Protein AF-A0A1X0MTJ7-F1 (afdb_monomer_lite)

Foldseek 3Di:
DPPLPDLVVVLVVLVVLLVVCVVVVNADPVRSVLSVCQSPPPWDDVVQQWFKWWKFQVVLVRFTQFPWIWIQGNQQKIWIADDCPVPFQDPHRIDIDRHLLVVQVVLLVLLCGPCSLVRRLVSTDPVRSVSCSVVSVVCNVPVVSDDSSRIDTDTADDGGSSVRSSVRHVD

pLDDT: mean 91.6, std 9.57, range [36.72, 98.12]

Structure (mmCIF, N/CA/C/O backbone):
data_AF-A0A1X0MTJ7-F1
#
_entry.id   AF-A0A1X0MTJ7-F1
#
loop_
_atom_site.group_PDB
_atom_site.id
_atom_site.type_symbol
_atom_site.label_atom_id
_atom_site.label_alt_id
_atom_site.label_comp_id
_atom_site.label_asym_id
_atom_site.label_entity_id
_atom_site.label_seq_id
_atom_site.pdbx_PDB_ins_code
_atom_site.Cartn_x
_atom_site.Cartn_y
_atom_site.Cartn_z
_atom_site.occupancy
_atom_site.B_iso_or_equiv
_atom_site.auth_seq_id
_atom_site.auth_comp_id
_atom_site.auth_asym_id
_atom_site.auth_atom_id
_atom_site.pdbx_PDB_model_num
ATOM 1 N N . MET A 1 1 ? 13.743 14.474 19.965 1.00 36.72 1 MET A N 1
ATOM 2 C CA . MET A 1 1 ? 14.005 13.060 19.637 1.00 36.72 1 MET A CA 1
ATOM 3 C C . MET A 1 1 ? 12.724 12.313 19.928 1.00 36.72 1 MET A C 1
ATOM 5 O O . MET A 1 1 ? 12.441 12.072 21.091 1.00 36.72 1 MET A O 1
ATOM 9 N N . THR A 1 2 ? 11.902 12.089 18.909 1.00 41.59 2 THR A N 1
ATOM 10 C CA . THR A 1 2 ? 10.733 11.208 18.994 1.00 41.59 2 THR A CA 1
ATOM 11 C C . THR A 1 2 ? 11.263 9.797 19.207 1.00 41.59 2 THR A C 1
ATOM 13 O O . THR A 1 2 ? 12.131 9.359 18.447 1.00 41.59 2 THR A O 1
ATOM 16 N N . ASP A 1 3 ? 10.840 9.143 20.283 1.00 44.88 3 ASP A N 1
ATOM 17 C CA . ASP A 1 3 ? 11.335 7.816 20.621 1.00 44.88 3 ASP A CA 1
ATOM 18 C C . ASP A 1 3 ? 10.943 6.838 19.509 1.00 44.88 3 ASP A C 1
ATOM 20 O O . ASP A 1 3 ? 9.827 6.871 18.986 1.00 44.88 3 ASP A O 1
ATOM 24 N N . SER A 1 4 ? 11.876 5.991 19.078 1.00 48.19 4 SER A N 1
ATOM 25 C CA . SER A 1 4 ? 11.626 5.097 17.940 1.00 48.19 4 SER A CA 1
ATOM 26 C C . SER A 1 4 ? 10.603 3.993 18.257 1.00 48.19 4 SER A C 1
ATOM 28 O O . SER A 1 4 ? 10.150 3.307 17.345 1.00 48.19 4 SER A O 1
ATOM 30 N N . THR A 1 5 ? 10.216 3.884 19.523 1.00 54.47 5 THR A N 1
ATOM 31 C CA . THR A 1 5 ? 9.198 3.008 20.110 1.00 54.47 5 THR A CA 1
ATOM 32 C C . THR A 1 5 ? 7.814 3.645 20.209 1.00 54.47 5 THR A C 1
ATOM 34 O O . THR A 1 5 ? 6.847 2.935 20.454 1.00 54.47 5 THR A O 1
ATOM 37 N N . ASP A 1 6 ? 7.682 4.957 20.004 1.00 70.69 6 ASP A N 1
ATOM 38 C CA . ASP A 1 6 ? 6.385 5.618 20.096 1.00 70.69 6 ASP A CA 1
ATOM 39 C C . ASP A 1 6 ? 5.611 5.445 18.777 1.00 70.69 6 ASP A C 1
ATOM 41 O O . ASP A 1 6 ? 6.020 5.946 17.724 1.00 70.69 6 ASP A O 1
ATOM 45 N N . VAL A 1 7 ? 4.527 4.665 18.804 1.00 84.50 7 VAL A N 1
ATOM 46 C CA . VAL A 1 7 ? 3.609 4.477 17.665 1.00 84.50 7 VAL A CA 1
ATOM 47 C C . VAL A 1 7 ? 2.493 5.522 17.635 1.00 84.50 7 VAL A C 1
ATOM 49 O O . VAL A 1 7 ? 1.701 5.527 16.690 1.00 84.50 7 VAL A O 1
ATOM 52 N N . ASP A 1 8 ? 2.430 6.425 18.618 1.00 87.00 8 ASP A N 1
ATOM 53 C CA . ASP A 1 8 ? 1.361 7.417 18.728 1.00 87.00 8 ASP A CA 1
ATOM 54 C C . ASP A 1 8 ? 1.362 8.374 17.533 1.00 87.00 8 ASP A C 1
ATOM 56 O O . ASP A 1 8 ? 0.299 8.730 17.033 1.00 87.00 8 ASP A O 1
ATOM 60 N N . TYR A 1 9 ? 2.531 8.696 16.970 1.00 87.06 9 TYR A N 1
ATOM 61 C CA . TYR A 1 9 ? 2.584 9.510 15.752 1.00 87.06 9 TYR A CA 1
ATOM 62 C C . TYR A 1 9 ? 1.972 8.789 14.536 1.00 87.06 9 TYR A C 1
ATOM 64 O O . TYR A 1 9 ? 1.271 9.423 13.753 1.00 87.06 9 TYR A O 1
ATOM 72 N N . ILE A 1 10 ? 2.181 7.468 14.385 1.00 91.31 10 ILE A N 1
ATOM 73 C CA . ILE A 1 10 ? 1.545 6.679 13.310 1.00 91.31 10 ILE A CA 1
ATOM 74 C C . ILE A 1 10 ? 0.036 6.667 13.528 1.00 91.31 10 ILE A C 1
ATOM 76 O O . ILE A 1 10 ? -0.725 6.839 12.579 1.00 91.31 10 ILE A O 1
ATOM 80 N N . ARG A 1 11 ? -0.400 6.489 14.780 1.00 94.25 11 ARG A N 1
ATOM 81 C CA . ARG A 1 11 ? -1.816 6.534 15.144 1.00 94.25 11 ARG A CA 1
ATOM 82 C C . ARG A 1 11 ? -2.449 7.867 14.749 1.00 94.25 11 ARG A C 1
ATOM 84 O O . ARG A 1 11 ? -3.477 7.881 14.074 1.00 94.25 11 ARG A O 1
ATOM 91 N N . ASP A 1 12 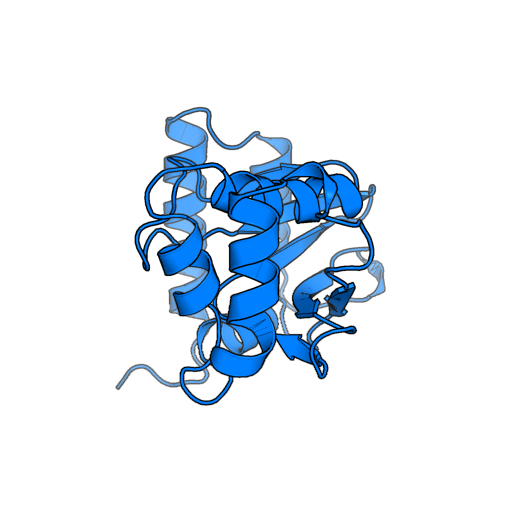? -1.845 8.972 15.166 1.00 93.94 12 ASP A N 1
ATOM 92 C CA . ASP A 1 12 ? -2.356 10.318 14.924 1.00 93.94 12 ASP A CA 1
ATOM 93 C C . ASP A 1 12 ? -2.369 10.668 13.436 1.00 93.94 12 ASP A C 1
ATOM 95 O O . ASP A 1 12 ? -3.346 11.243 12.947 1.00 93.94 12 ASP A O 1
ATOM 99 N N . ASP A 1 13 ? -1.320 10.302 12.701 1.00 92.94 13 ASP A N 1
ATOM 100 C CA . ASP A 1 13 ? -1.239 10.549 11.264 1.00 92.94 13 ASP A CA 1
ATOM 101 C C . ASP A 1 13 ? -2.264 9.716 10.495 1.00 92.94 13 ASP A C 1
ATOM 103 O O . ASP A 1 13 ? -2.993 10.272 9.674 1.00 92.94 13 ASP A O 1
ATOM 107 N N . LEU A 1 14 ? -2.415 8.423 10.808 1.00 95.25 14 LEU A N 1
ATOM 108 C CA . LEU A 1 14 ? -3.448 7.594 10.183 1.00 95.25 14 LEU A CA 1
ATOM 109 C C . LEU A 1 14 ? -4.854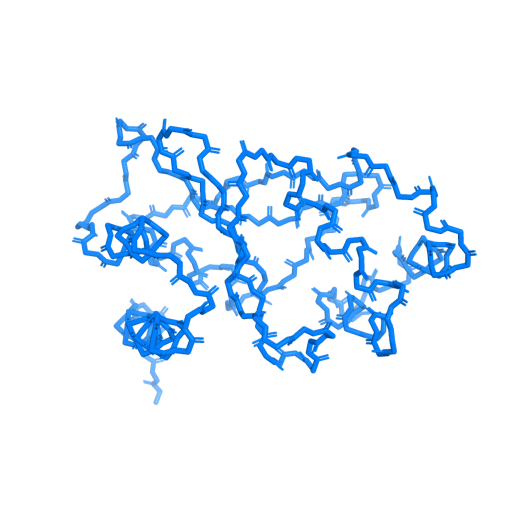 8.115 10.491 1.00 95.25 14 LEU A C 1
ATOM 111 O O . LEU A 1 14 ? -5.684 8.172 9.588 1.00 95.25 14 LEU A O 1
ATOM 115 N N . ASN A 1 15 ? -5.126 8.558 11.722 1.00 97.00 15 ASN A N 1
ATOM 116 C CA . ASN A 1 15 ? -6.412 9.166 12.069 1.00 97.00 15 ASN A CA 1
ATOM 117 C C . ASN A 1 15 ? -6.707 10.418 11.229 1.00 97.00 15 ASN A C 1
ATOM 119 O O . ASN A 1 15 ? -7.815 10.558 10.704 1.00 97.00 15 ASN A O 1
ATOM 123 N N . LYS A 1 16 ? -5.722 11.308 11.056 1.00 96.38 16 LYS A N 1
ATOM 124 C CA . LYS A 1 16 ? -5.863 12.507 10.211 1.00 96.38 16 LYS A CA 1
ATOM 125 C C . LYS A 1 16 ? -6.075 12.141 8.743 1.00 96.38 16 LYS A C 1
ATOM 127 O O . LYS A 1 16 ? -6.974 12.686 8.110 1.00 96.38 16 LYS A O 1
ATOM 132 N N . MET A 1 17 ? -5.280 11.208 8.220 1.00 95.69 17 MET A N 1
ATOM 133 C CA . MET A 1 17 ? -5.364 10.733 6.836 1.00 95.69 17 MET A CA 1
ATOM 134 C C . MET A 1 17 ? -6.721 10.088 6.538 1.00 95.69 17 MET A C 1
ATOM 136 O O . MET A 1 17 ? -7.332 10.382 5.515 1.00 95.69 17 MET A O 1
ATOM 140 N N . VAL A 1 18 ? -7.225 9.242 7.441 1.00 97.00 18 VAL A N 1
ATOM 141 C CA . VAL A 1 18 ? -8.555 8.629 7.316 1.00 97.00 18 VAL A CA 1
ATOM 142 C C . VAL A 1 18 ? -9.639 9.702 7.302 1.00 97.00 18 VAL A C 1
ATOM 144 O O . VAL A 1 18 ? -10.490 9.687 6.415 1.00 97.00 18 VAL A O 1
ATOM 147 N N . ALA A 1 19 ? -9.594 10.658 8.234 1.00 97.06 19 ALA A N 1
ATOM 148 C CA . ALA A 1 19 ? -10.571 11.741 8.290 1.00 97.06 19 ALA A CA 1
ATOM 149 C C . ALA A 1 19 ? -10.569 12.596 7.008 1.00 97.06 19 ALA A C 1
ATOM 151 O O . ALA A 1 19 ? -11.640 12.874 6.464 1.00 97.06 19 ALA A O 1
ATOM 152 N N . ASP A 1 20 ? -9.387 12.956 6.488 1.00 96.25 20 ASP A N 1
ATOM 153 C CA . ASP A 1 20 ? -9.248 13.673 5.212 1.00 96.25 20 ASP A CA 1
ATOM 154 C C . ASP A 1 20 ? -9.875 12.884 4.054 1.00 96.25 20 ASP A C 1
ATOM 156 O O . ASP A 1 20 ? -10.764 13.390 3.364 1.00 96.25 20 ASP A O 1
ATOM 160 N N . GLN A 1 21 ? -9.477 11.622 3.870 1.00 96.12 21 GLN A N 1
ATOM 161 C CA . GLN A 1 21 ? -9.926 10.813 2.735 1.00 96.12 21 GLN A CA 1
ATOM 162 C C . GLN A 1 21 ? -11.426 10.504 2.782 1.00 96.12 21 GLN A C 1
ATOM 164 O O . GLN A 1 21 ? -12.072 10.514 1.733 1.00 96.12 21 GLN A O 1
ATOM 169 N N . VAL A 1 22 ? -12.003 10.298 3.972 1.00 97.06 22 VAL A N 1
ATOM 170 C CA . VAL A 1 22 ? -13.460 10.163 4.141 1.00 97.06 22 VAL A CA 1
ATOM 171 C C . VAL A 1 22 ? -14.161 11.474 3.787 1.00 97.06 22 VAL A C 1
ATOM 173 O O . VAL A 1 22 ? -15.109 11.466 3.004 1.00 97.06 22 VAL A O 1
ATOM 176 N N . SER A 1 23 ? -13.674 12.617 4.287 1.00 96.81 23 SER A N 1
ATOM 177 C CA . SER A 1 23 ? -14.287 13.928 4.013 1.00 96.81 23 SER A CA 1
ATOM 178 C C . SER A 1 23 ? -14.299 14.292 2.521 1.00 96.81 23 SER A C 1
ATOM 180 O O . SER A 1 23 ? -15.205 14.980 2.051 1.00 96.81 23 SER A O 1
ATOM 182 N N . ARG A 1 24 ? -13.320 13.785 1.763 1.00 95.56 24 ARG A N 1
ATOM 183 C CA . ARG A 1 24 ? -13.180 13.967 0.311 1.00 95.56 24 ARG A CA 1
ATOM 184 C C . ARG A 1 24 ? -13.902 12.894 -0.513 1.00 95.56 24 ARG A C 1
ATOM 186 O O . ARG A 1 24 ? -13.891 12.977 -1.740 1.00 95.56 24 ARG A O 1
ATOM 193 N N . GLY A 1 25 ? -14.500 11.885 0.125 1.00 95.75 25 GLY A N 1
ATOM 194 C CA . GLY A 1 25 ? -15.153 10.756 -0.550 1.00 95.75 25 GLY A CA 1
ATOM 195 C C . GLY A 1 25 ? -14.186 9.825 -1.295 1.00 95.75 25 GLY A C 1
ATOM 196 O O . GLY A 1 25 ? -14.571 9.191 -2.277 1.00 95.75 25 GLY A O 1
ATOM 197 N N . LEU A 1 26 ? -12.919 9.773 -0.872 1.00 95.75 26 LEU A N 1
ATOM 198 C CA . LEU A 1 26 ? -11.862 8.950 -1.474 1.00 95.75 26 LEU A CA 1
ATOM 199 C C . LEU A 1 26 ? -11.637 7.617 -0.747 1.00 95.75 26 LEU A C 1
ATOM 201 O O . LEU A 1 26 ? -11.001 6.732 -1.320 1.00 95.75 26 LEU A O 1
ATOM 205 N N . LEU A 1 27 ? -12.184 7.482 0.463 1.00 96.88 27 LEU A N 1
ATOM 206 C CA . LEU A 1 27 ? -12.170 6.283 1.298 1.00 96.88 27 LEU A CA 1
ATOM 207 C C . LEU A 1 27 ? -13.603 5.952 1.731 1.00 96.88 27 LEU A C 1
ATOM 209 O O . LEU A 1 27 ? -14.326 6.835 2.197 1.00 96.88 27 LEU A O 1
ATOM 213 N N . SER A 1 28 ? -14.011 4.695 1.568 1.00 97.06 28 SER A N 1
ATOM 214 C CA . SER A 1 28 ? -15.326 4.215 1.994 1.00 97.06 28 SER A CA 1
ATOM 215 C C . SER A 1 28 ? -15.444 4.110 3.521 1.00 97.06 28 SER A C 1
ATOM 217 O O . SER A 1 28 ? -14.441 4.044 4.235 1.00 97.06 28 SER A O 1
ATOM 219 N N . GLU A 1 29 ? -16.676 4.049 4.037 1.00 96.62 29 GLU A N 1
ATOM 220 C CA . GLU A 1 29 ? -16.916 3.801 5.467 1.00 96.62 29 GLU A CA 1
ATOM 221 C C . GLU A 1 29 ? -16.345 2.447 5.913 1.00 96.62 29 GLU A C 1
ATOM 223 O O . GLU A 1 29 ? -15.725 2.361 6.971 1.00 96.62 29 GLU A O 1
ATOM 228 N N . ASP A 1 30 ? -16.483 1.400 5.094 1.00 96.06 30 ASP A N 1
ATOM 229 C CA . ASP A 1 30 ? -15.935 0.070 5.385 1.00 96.06 30 ASP A CA 1
ATOM 230 C C . ASP A 1 30 ? -14.403 0.090 5.445 1.00 96.06 30 ASP A C 1
ATOM 232 O O . ASP A 1 30 ? -13.801 -0.499 6.350 1.00 96.06 30 ASP A O 1
ATOM 236 N N . GLY A 1 31 ? -13.767 0.810 4.519 1.00 97.00 31 GLY A N 1
ATOM 237 C CA . GLY A 1 31 ? -12.323 1.009 4.510 1.00 97.00 31 GLY A CA 1
ATOM 238 C C . GLY A 1 31 ? -11.841 1.778 5.735 1.00 97.00 31 GLY A C 1
ATOM 239 O O . GLY A 1 31 ? -10.904 1.351 6.412 1.00 97.00 31 GLY A O 1
AT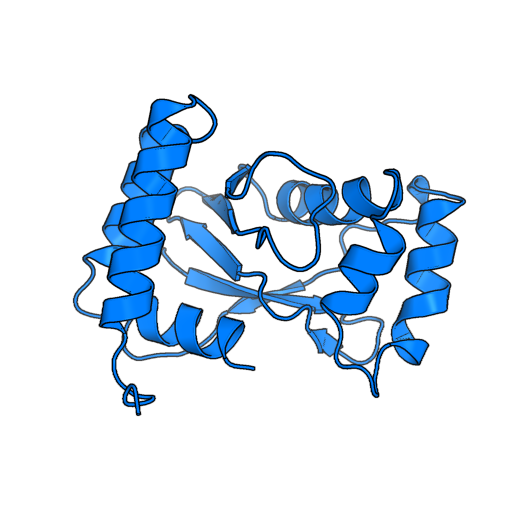OM 240 N N . ALA A 1 32 ? -12.524 2.873 6.075 1.00 97.69 32 ALA A N 1
ATOM 241 C CA . ALA A 1 32 ? -12.243 3.652 7.275 1.00 97.69 32 ALA A CA 1
ATOM 242 C C . ALA A 1 32 ? -12.397 2.805 8.546 1.00 97.69 32 ALA A C 1
ATOM 244 O O . ALA A 1 32 ? -11.518 2.831 9.405 1.00 97.69 32 ALA A O 1
ATOM 245 N N . ASN A 1 33 ? -13.454 1.996 8.641 1.00 97.25 33 ASN A N 1
ATOM 246 C CA . ASN A 1 33 ? -13.684 1.092 9.766 1.00 97.25 33 ASN A CA 1
ATOM 247 C C . ASN A 1 33 ? -12.570 0.045 9.901 1.00 97.25 33 ASN A C 1
ATOM 249 O O . ASN A 1 33 ? -12.126 -0.234 11.016 1.00 97.25 33 ASN A O 1
ATOM 253 N N . LEU A 1 34 ? -12.079 -0.517 8.791 1.00 97.69 34 LEU A N 1
ATOM 254 C CA . LEU A 1 34 ? -10.953 -1.453 8.824 1.00 97.69 34 LEU A CA 1
ATOM 255 C C . LEU A 1 34 ? -9.668 -0.777 9.325 1.00 97.69 34 LEU A C 1
ATOM 257 O O . LEU A 1 34 ? -8.985 -1.333 10.186 1.00 97.69 34 LEU A O 1
ATOM 261 N N . ILE A 1 35 ? -9.362 0.435 8.853 1.00 97.81 35 ILE A N 1
ATOM 262 C CA . ILE A 1 35 ? -8.196 1.192 9.334 1.00 97.81 35 ILE A CA 1
ATOM 263 C C . ILE A 1 35 ? -8.362 1.555 10.819 1.00 97.81 35 ILE A C 1
ATOM 265 O O . ILE A 1 35 ? -7.416 1.441 11.594 1.00 97.81 35 ILE A O 1
ATOM 269 N N . GLN A 1 36 ? -9.567 1.919 11.261 1.00 97.75 36 GLN A N 1
ATOM 270 C CA . GLN A 1 36 ? -9.843 2.201 12.671 1.00 97.75 36 GLN A CA 1
ATOM 271 C C . GLN A 1 36 ? -9.686 0.965 13.562 1.00 97.75 36 GLN A C 1
ATOM 273 O O . GLN A 1 36 ? -9.198 1.081 14.686 1.00 97.75 36 GLN A O 1
ATOM 278 N N . ARG A 1 37 ? -10.028 -0.234 13.077 1.00 96.56 37 ARG A N 1
ATOM 279 C CA . ARG A 1 37 ? -9.720 -1.484 13.791 1.00 96.56 37 ARG A CA 1
ATOM 280 C C . ARG A 1 37 ? -8.214 -1.677 13.956 1.00 96.56 37 ARG A C 1
ATOM 282 O O . ARG A 1 37 ? -7.775 -1.972 15.059 1.00 96.56 37 ARG A O 1
ATOM 289 N N . VAL A 1 38 ? -7.439 -1.446 12.895 1.00 96.75 38 VAL A N 1
ATOM 290 C CA . VAL A 1 38 ? -5.965 -1.495 12.927 1.00 96.75 38 VAL A CA 1
ATOM 291 C C . VAL A 1 38 ? -5.386 -0.505 13.943 1.00 96.75 38 VAL A C 1
ATOM 293 O O . VAL A 1 38 ? -4.493 -0.858 14.707 1.00 96.75 38 VAL A O 1
ATOM 296 N N . ILE A 1 39 ? -5.912 0.722 13.975 1.00 96.06 39 ILE A N 1
ATOM 297 C CA . ILE A 1 39 ? -5.464 1.801 14.866 1.00 96.06 39 ILE A CA 1
ATOM 298 C C . ILE A 1 39 ? -5.734 1.494 16.346 1.00 96.06 39 ILE A C 1
ATOM 300 O O . ILE A 1 39 ? -4.892 1.784 17.202 1.00 96.06 39 ILE A O 1
ATOM 304 N N . ASN A 1 40 ? -6.916 0.953 16.643 1.00 94.62 40 ASN A N 1
ATOM 305 C CA . ASN A 1 40 ? -7.412 0.785 18.009 1.00 94.62 40 ASN A CA 1
ATOM 306 C C . ASN A 1 40 ? -7.148 -0.614 18.589 1.00 94.62 40 ASN A C 1
ATOM 308 O O . ASN A 1 40 ? -7.460 -0.852 19.756 1.00 94.62 40 ASN A O 1
ATOM 312 N N . ALA A 1 41 ? -6.599 -1.541 17.798 1.00 93.19 41 ALA A N 1
ATOM 313 C CA . ALA A 1 41 ? -6.248 -2.873 18.271 1.00 93.19 41 ALA A CA 1
ATOM 314 C C . ALA A 1 41 ? -5.131 -2.793 19.332 1.00 93.19 41 ALA A C 1
ATOM 316 O O . ALA A 1 41 ? -4.079 -2.203 19.063 1.00 93.19 41 ALA A O 1
ATOM 317 N N . PRO A 1 42 ? -5.328 -3.384 20.526 1.00 88.06 42 PRO A N 1
ATOM 318 C CA . PRO A 1 42 ? -4.314 -3.372 21.578 1.00 88.06 42 PRO A CA 1
ATOM 319 C C . PRO A 1 42 ? -3.102 -4.245 21.230 1.00 88.06 42 PRO A C 1
ATOM 321 O O . PRO A 1 42 ? -1.991 -3.929 21.641 1.00 88.06 42 PRO A O 1
ATOM 324 N N . GLU A 1 43 ? -3.315 -5.309 20.454 1.00 92.31 43 GLU A N 1
ATOM 325 C CA . GLU A 1 43 ? -2.300 -6.244 19.974 1.00 92.31 43 GLU A CA 1
ATOM 326 C C . GLU A 1 43 ? -2.659 -6.728 18.563 1.00 92.31 43 GLU A C 1
ATOM 328 O O . GLU A 1 43 ? -3.829 -6.705 18.172 1.00 92.31 43 GLU A O 1
ATOM 333 N N . ALA A 1 44 ? -1.654 -7.132 17.788 1.00 91.81 44 ALA A N 1
ATOM 334 C CA . ALA A 1 44 ? -1.878 -7.832 16.531 1.00 91.81 44 ALA A CA 1
ATOM 335 C C . ALA A 1 44 ? -2.205 -9.301 16.818 1.00 91.81 44 ALA A C 1
ATOM 337 O O . ALA A 1 44 ? -1.504 -9.951 17.592 1.00 91.81 44 ALA A O 1
ATOM 338 N N . SER A 1 45 ? -3.245 -9.825 16.176 1.00 90.50 45 SER A N 1
ATOM 339 C CA . SER A 1 45 ? -3.689 -11.206 16.350 1.00 90.50 45 SER A CA 1
ATOM 340 C C . SER A 1 45 ? -3.902 -11.880 15.001 1.00 90.50 45 SER A C 1
ATOM 342 O O . SER A 1 45 ? -4.428 -11.271 14.074 1.00 90.50 45 SER A O 1
ATOM 344 N N . ASP A 1 46 ? -3.532 -13.155 14.902 1.00 85.19 46 ASP A N 1
ATOM 345 C CA . ASP A 1 46 ? -3.824 -13.970 13.720 1.00 85.19 46 ASP A CA 1
ATOM 346 C C . ASP A 1 46 ? -5.322 -14.344 13.639 1.00 85.19 46 ASP A C 1
ATOM 348 O O . ASP A 1 46 ? -5.829 -14.667 12.561 1.00 85.19 46 ASP A O 1
ATOM 352 N N . ASP A 1 47 ? -6.051 -14.271 14.760 1.00 89.75 47 ASP A N 1
ATOM 353 C CA . ASP A 1 47 ? -7.449 -14.713 14.863 1.00 89.75 47 ASP A CA 1
ATOM 354 C C . ASP A 1 47 ? -8.453 -13.700 14.293 1.00 89.75 47 ASP A C 1
ATOM 356 O O . ASP A 1 47 ? -9.583 -14.059 13.952 1.00 89.75 47 ASP A O 1
ATOM 360 N N . ASP A 1 48 ? -8.078 -12.424 14.187 1.00 91.94 48 ASP A N 1
ATOM 361 C CA . ASP A 1 48 ? -8.989 -11.364 13.741 1.00 91.94 48 ASP A CA 1
ATOM 362 C C . ASP A 1 48 ? -9.039 -11.194 12.209 1.00 91.94 48 ASP A C 1
ATOM 364 O O . ASP A 1 48 ? -9.832 -10.390 11.693 1.00 91.94 48 ASP A O 1
ATOM 368 N N . GLY A 1 49 ? -8.207 -11.971 11.502 1.00 92.81 49 GLY A N 1
ATOM 369 C CA . GLY A 1 49 ? -8.057 -12.005 10.051 1.00 92.81 49 GLY A CA 1
ATOM 370 C C . GLY A 1 49 ? -7.406 -10.759 9.445 1.00 92.81 49 GLY A C 1
ATOM 371 O O . GLY A 1 49 ? -7.496 -10.575 8.228 1.00 92.81 49 GLY A O 1
ATOM 372 N N . ILE A 1 50 ? -6.780 -9.899 10.253 1.00 96.75 50 ILE A N 1
ATOM 373 C CA . ILE A 1 50 ? -6.058 -8.710 9.801 1.00 96.75 50 ILE A CA 1
ATOM 374 C C . ILE A 1 50 ? -4.567 -9.019 9.675 1.00 96.75 50 ILE A C 1
ATOM 376 O O . ILE A 1 50 ? -3.942 -9.578 10.569 1.00 96.75 50 ILE A O 1
ATOM 380 N N . SER A 1 51 ? -3.960 -8.597 8.566 1.00 96.62 51 SER A N 1
ATOM 381 C CA . SER A 1 51 ? -2.498 -8.604 8.428 1.00 96.62 51 SER A CA 1
ATOM 382 C C . SER A 1 51 ? -1.996 -7.321 7.784 1.00 96.62 51 SER A C 1
ATOM 384 O O . SER A 1 51 ? -2.604 -6.808 6.841 1.00 96.62 51 SER A O 1
ATOM 386 N N . ILE A 1 52 ? -0.867 -6.816 8.284 1.00 97.62 52 ILE A N 1
ATOM 387 C CA . ILE A 1 52 ? -0.119 -5.727 7.660 1.00 97.62 52 ILE A CA 1
ATOM 388 C C . ILE A 1 52 ? 1.044 -6.336 6.894 1.00 97.62 52 ILE A C 1
ATOM 390 O O . ILE A 1 52 ? 1.775 -7.179 7.417 1.00 97.62 52 ILE A O 1
ATOM 394 N N . GLY A 1 53 ? 1.233 -5.905 5.655 1.00 96.44 53 GLY A N 1
ATOM 395 C CA . GLY A 1 53 ? 2.359 -6.366 4.862 1.00 96.44 53 GLY A CA 1
ATOM 396 C C . GLY A 1 53 ? 2.905 -5.322 3.913 1.00 96.44 53 GLY A C 1
ATOM 397 O O . GLY A 1 53 ? 2.305 -4.275 3.672 1.00 96.44 53 GLY A O 1
ATOM 398 N N . GLN A 1 54 ? 4.072 -5.653 3.385 1.00 95.62 54 GLN A N 1
ATOM 399 C CA . GLN A 1 54 ? 4.823 -4.867 2.419 1.00 95.62 54 GLN A CA 1
ATOM 400 C C . GLN A 1 54 ? 4.835 -5.559 1.054 1.00 95.62 54 GLN A C 1
ATOM 402 O O . GLN A 1 54 ? 4.534 -6.753 0.936 1.00 95.62 54 GLN A O 1
ATOM 407 N N . PHE A 1 55 ? 5.210 -4.805 0.023 1.00 95.19 55 PHE A N 1
ATOM 408 C CA . PHE A 1 55 ? 5.424 -5.347 -1.314 1.00 95.19 55 PHE A CA 1
ATOM 409 C C . PHE A 1 55 ? 6.853 -5.828 -1.477 1.00 95.19 55 PHE A C 1
ATOM 411 O O . PHE A 1 55 ? 7.793 -5.071 -1.244 1.00 95.19 55 PHE A O 1
ATOM 418 N N . VAL A 1 56 ? 7.000 -7.057 -1.957 1.00 95.56 56 VAL A N 1
ATOM 419 C CA . VAL A 1 56 ? 8.291 -7.642 -2.319 1.00 95.56 56 VAL A CA 1
ATOM 420 C C . VAL A 1 56 ? 8.277 -8.028 -3.788 1.00 95.56 56 VAL A C 1
ATOM 422 O O . VAL A 1 56 ? 7.287 -8.567 -4.266 1.00 95.56 56 VAL A O 1
ATOM 425 N N . MET A 1 57 ? 9.381 -7.801 -4.492 1.00 95.38 57 MET A N 1
ATOM 426 C CA . MET A 1 57 ? 9.598 -8.189 -5.881 1.00 95.38 57 MET A CA 1
ATOM 427 C C . MET A 1 57 ? 10.406 -9.497 -5.934 1.00 95.38 57 MET A C 1
ATOM 429 O O . MET A 1 57 ? 11.643 -9.459 -5.968 1.00 95.38 57 MET A O 1
ATOM 433 N N . PRO A 1 58 ? 9.760 -10.683 -5.919 1.00 94.25 58 PRO A N 1
ATOM 434 C CA . PRO A 1 58 ? 10.458 -11.966 -5.784 1.00 94.25 58 PRO A CA 1
ATOM 435 C C . PRO A 1 58 ? 11.409 -12.251 -6.953 1.00 94.25 58 PRO A C 1
ATOM 437 O O . PRO A 1 58 ? 12.484 -12.816 -6.755 1.00 94.25 58 PRO A O 1
ATOM 440 N N . HIS A 1 59 ? 11.059 -11.802 -8.159 1.00 91.94 59 HIS A N 1
ATOM 441 C CA . HIS A 1 59 ? 11.878 -11.971 -9.361 1.00 91.94 59 HIS A CA 1
ATOM 442 C C . HIS A 1 59 ? 13.021 -10.950 -9.481 1.00 91.94 59 HIS A C 1
ATOM 444 O O . HIS A 1 59 ? 13.879 -11.091 -10.347 1.00 91.94 59 HIS A O 1
ATOM 450 N N . HIS A 1 60 ? 13.087 -9.977 -8.567 1.00 93.06 60 HIS A N 1
ATOM 451 C CA . HIS A 1 60 ? 14.104 -8.925 -8.529 1.00 93.06 60 HIS A CA 1
ATOM 452 C C . HIS A 1 60 ? 14.850 -8.966 -7.195 1.00 93.06 60 HIS A C 1
ATOM 454 O O . HIS A 1 60 ? 14.867 -8.009 -6.430 1.00 93.06 60 HIS A O 1
ATOM 460 N N . LYS A 1 61 ? 15.435 -10.132 -6.885 1.00 92.06 61 LYS A N 1
ATOM 461 C CA . LYS A 1 61 ? 16.228 -10.391 -5.666 1.00 92.06 61 LYS A CA 1
ATOM 462 C C . LYS A 1 61 ? 15.483 -10.143 -4.341 1.00 92.06 61 LYS A C 1
ATOM 464 O O . LYS A 1 61 ? 16.125 -9.961 -3.312 1.00 92.06 61 LYS A O 1
ATOM 469 N N . GLY A 1 62 ? 14.148 -10.162 -4.349 1.00 93.81 62 GLY A N 1
ATOM 470 C CA . GLY A 1 62 ? 13.347 -9.913 -3.150 1.00 93.81 62 GLY A CA 1
ATOM 471 C C . GLY A 1 62 ? 13.374 -8.454 -2.690 1.00 93.81 62 GLY A C 1
ATOM 472 O O . GLY A 1 62 ? 13.228 -8.193 -1.497 1.00 93.81 62 GLY A O 1
ATOM 473 N N . ILE A 1 63 ? 13.576 -7.507 -3.612 1.00 94.94 63 ILE A N 1
ATOM 474 C CA . ILE A 1 63 ? 13.536 -6.072 -3.307 1.00 94.94 63 ILE A CA 1
ATOM 475 C C . ILE A 1 63 ? 12.182 -5.699 -2.722 1.00 94.94 63 ILE A C 1
ATOM 477 O O . ILE A 1 63 ? 11.143 -6.138 -3.204 1.00 94.94 63 ILE A O 1
ATOM 481 N N . THR A 1 64 ? 12.200 -4.890 -1.671 1.00 94.44 64 THR A N 1
ATOM 482 C CA . THR A 1 64 ? 10.988 -4.386 -1.026 1.00 94.44 64 THR A CA 1
ATOM 483 C C . THR A 1 64 ? 10.700 -2.975 -1.523 1.00 94.44 64 THR A C 1
ATOM 485 O O . THR A 1 64 ? 11.623 -2.172 -1.636 1.00 94.44 64 THR A O 1
ATOM 488 N N . LEU A 1 65 ? 9.432 -2.663 -1.791 1.00 93.94 65 LEU A N 1
ATOM 489 C CA . LEU A 1 65 ? 9.009 -1.281 -2.017 1.00 93.94 65 LEU A CA 1
ATOM 490 C C . LEU A 1 65 ? 8.737 -0.639 -0.653 1.00 93.94 65 LEU A C 1
ATOM 492 O O . LEU A 1 65 ? 7.775 -1.000 0.027 1.00 93.94 65 LEU A O 1
ATOM 496 N N . SER A 1 66 ? 9.620 0.263 -0.234 1.00 91.81 66 SER A N 1
ATOM 497 C CA . SER A 1 66 ? 9.545 0.954 1.057 1.00 91.81 66 SER A CA 1
ATOM 498 C C . SER A 1 66 ? 8.356 1.916 1.114 1.00 91.81 66 SER A C 1
ATOM 500 O O . SER A 1 66 ? 7.798 2.300 0.085 1.00 91.81 66 SER A O 1
ATOM 502 N N . ARG A 1 67 ? 7.952 2.309 2.332 1.00 90.44 67 ARG A N 1
ATOM 503 C CA . ARG A 1 67 ? 6.890 3.303 2.620 1.00 90.44 67 ARG A CA 1
ATOM 504 C C . ARG A 1 67 ? 5.470 2.955 2.151 1.00 90.44 67 ARG A C 1
ATOM 506 O O . ARG A 1 67 ? 4.526 3.621 2.571 1.00 90.44 67 ARG A O 1
ATOM 513 N N . LEU A 1 68 ? 5.300 1.917 1.339 1.00 94.31 68 LEU A N 1
ATOM 514 C CA . LEU A 1 68 ? 4.015 1.317 0.999 1.00 94.31 68 LEU A CA 1
ATOM 515 C C . LEU A 1 68 ? 3.671 0.232 2.011 1.00 94.31 68 LEU A C 1
ATOM 517 O O . LEU A 1 68 ? 4.471 -0.671 2.246 1.00 94.31 68 LEU A O 1
ATOM 521 N N . PHE A 1 69 ? 2.451 0.251 2.534 1.00 96.75 69 PHE A N 1
ATOM 522 C CA . PHE A 1 69 ? 1.925 -0.875 3.298 1.00 96.75 69 PHE A CA 1
ATOM 523 C C . PHE A 1 69 ? 0.539 -1.262 2.801 1.00 96.75 69 PHE A C 1
ATOM 525 O O . PHE A 1 69 ? -0.190 -0.462 2.213 1.00 96.75 69 PHE A O 1
ATOM 532 N N . VAL A 1 70 ? 0.175 -2.512 3.053 1.00 97.75 70 VAL A N 1
ATOM 533 C CA . VAL A 1 70 ? -1.141 -3.054 2.743 1.00 97.75 70 VAL A CA 1
ATOM 534 C C . VAL A 1 70 ? -1.762 -3.596 4.014 1.00 97.75 70 VAL A C 1
ATOM 536 O O . VAL A 1 70 ? -1.148 -4.400 4.712 1.00 97.75 70 VAL A O 1
ATOM 539 N N . ILE A 1 71 ? -2.993 -3.174 4.284 1.00 98.06 71 ILE A N 1
ATOM 540 C CA . ILE A 1 71 ? -3.866 -3.783 5.283 1.00 98.06 71 ILE A CA 1
ATOM 541 C C . ILE A 1 71 ? -4.716 -4.817 4.557 1.00 98.06 71 ILE A C 1
ATOM 543 O O . ILE A 1 71 ? -5.543 -4.463 3.715 1.00 98.06 71 ILE A O 1
ATOM 547 N N . ARG A 1 72 ? -4.540 -6.093 4.885 1.00 97.31 72 ARG A N 1
ATOM 548 C CA . ARG A 1 72 ? -5.462 -7.151 4.478 1.00 97.31 72 ARG A CA 1
ATOM 549 C C . ARG A 1 72 ? -6.484 -7.358 5.588 1.00 97.31 72 ARG A C 1
ATOM 551 O O . ARG A 1 72 ? -6.097 -7.565 6.731 1.00 97.31 72 ARG A O 1
ATOM 558 N N . GLY A 1 73 ? -7.764 -7.296 5.243 1.00 96.25 73 GLY A N 1
ATOM 559 C CA . GLY A 1 73 ? -8.881 -7.506 6.157 1.00 96.25 73 GLY A CA 1
ATOM 560 C C . GLY A 1 73 ? -9.422 -8.944 6.153 1.00 96.25 73 GLY A C 1
ATOM 561 O O . GLY A 1 73 ? -9.156 -9.716 5.224 1.00 96.25 73 GLY A O 1
ATOM 562 N N . PRO A 1 74 ? -10.258 -9.287 7.150 1.00 92.88 74 PRO A N 1
ATOM 563 C CA . PRO A 1 74 ? -10.751 -10.649 7.377 1.00 92.88 74 PRO A CA 1
ATOM 564 C C . PRO A 1 74 ? -11.663 -11.192 6.276 1.00 92.88 74 PRO A C 1
ATOM 566 O O . PRO A 1 74 ? -11.818 -12.402 6.145 1.00 92.88 74 PRO A O 1
ATOM 569 N N . VAL A 1 75 ? -12.281 -10.319 5.478 1.00 89.94 75 VAL A N 1
ATOM 570 C CA . VAL A 1 75 ? -13.233 -10.699 4.419 1.00 89.94 75 VAL A CA 1
ATOM 571 C C . VAL A 1 75 ? -12.603 -10.517 3.032 1.00 89.94 75 VAL A C 1
ATOM 573 O O . VAL A 1 75 ? -13.296 -10.327 2.037 1.00 89.94 75 VAL A O 1
ATOM 576 N N . GLY A 1 76 ? -11.268 -10.548 2.952 1.00 87.38 76 GLY A N 1
ATOM 577 C CA . GLY A 1 76 ? -10.538 -10.396 1.692 1.00 87.38 76 GLY A CA 1
ATOM 578 C C . GLY A 1 76 ? -10.435 -8.953 1.197 1.00 87.38 76 GLY A C 1
ATOM 579 O O . GLY A 1 76 ? -10.112 -8.737 0.034 1.00 87.38 76 GLY A O 1
ATOM 580 N N . GLN A 1 77 ? -10.694 -7.959 2.052 1.00 95.25 77 GLN A N 1
ATOM 581 C CA . GLN A 1 77 ? -10.392 -6.566 1.730 1.00 95.25 77 GLN A CA 1
ATOM 582 C C . GLN A 1 77 ? -8.880 -6.344 1.693 1.00 95.25 77 GLN A C 1
ATOM 584 O O . GLN A 1 77 ? -8.145 -6.905 2.503 1.00 95.25 77 GLN A O 1
ATOM 589 N N . TYR A 1 78 ? -8.427 -5.474 0.801 1.00 97.44 78 TYR A N 1
ATOM 590 C CA . TYR A 1 78 ? -7.054 -4.992 0.746 1.00 97.44 78 TYR A CA 1
ATOM 591 C C . TYR A 1 78 ? -7.079 -3.471 0.667 1.00 97.44 78 TYR A C 1
ATOM 593 O O . TYR A 1 78 ? -7.654 -2.912 -0.265 1.00 97.44 78 TYR A O 1
ATOM 601 N N . ILE A 1 79 ? -6.442 -2.798 1.619 1.00 98.12 79 ILE A N 1
ATOM 602 C CA . ILE A 1 79 ? -6.240 -1.350 1.588 1.00 98.12 79 ILE A CA 1
ATOM 603 C C . ILE A 1 79 ? -4.756 -1.100 1.406 1.00 98.12 79 ILE A C 1
ATOM 605 O O . ILE A 1 79 ? -3.959 -1.363 2.303 1.00 98.12 79 ILE A O 1
ATOM 609 N N . LEU A 1 80 ? -4.395 -0.600 0.2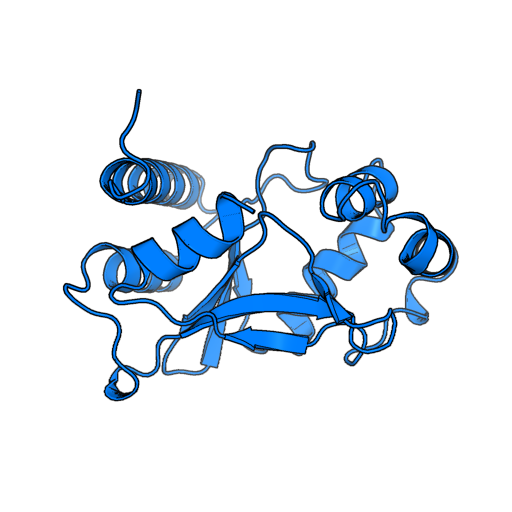33 1.00 97.75 80 LEU A N 1
ATOM 610 C CA . LEU A 1 80 ? -3.052 -0.128 -0.060 1.00 97.75 80 LEU A CA 1
ATOM 611 C C . LEU A 1 80 ? -2.913 1.323 0.391 1.00 97.75 80 LEU A C 1
ATOM 613 O O . LEU A 1 80 ? -3.679 2.173 -0.058 1.00 97.75 80 LEU A O 1
ATOM 617 N N . TYR A 1 81 ? -1.917 1.593 1.228 1.00 97.56 81 TYR A N 1
ATOM 618 C CA . TYR A 1 81 ? -1.443 2.941 1.499 1.00 97.56 81 TYR A CA 1
ATOM 619 C C . TYR A 1 81 ? -0.360 3.360 0.501 1.00 97.56 81 TYR A C 1
ATOM 621 O O . TYR A 1 81 ? 0.627 2.649 0.304 1.00 97.56 81 TYR A O 1
ATOM 629 N N . VAL A 1 82 ? -0.541 4.540 -0.086 1.00 95.44 82 VAL A N 1
ATOM 630 C CA . VAL A 1 82 ? 0.371 5.193 -1.024 1.00 95.44 82 VAL A CA 1
ATOM 631 C C . VAL A 1 82 ? 0.785 6.532 -0.409 1.00 95.44 82 VAL A C 1
ATOM 633 O O . VAL A 1 82 ? -0.071 7.406 -0.257 1.00 95.44 82 VAL A O 1
ATOM 636 N N . PRO A 1 83 ? 2.060 6.723 -0.024 1.00 90.62 83 PRO A N 1
ATOM 637 C CA . PRO A 1 83 ? 2.505 7.981 0.555 1.00 90.62 83 PRO A CA 1
ATOM 638 C C . PRO A 1 83 ? 2.475 9.096 -0.493 1.00 90.62 83 PRO A C 1
ATOM 640 O O . PRO A 1 83 ? 2.837 8.879 -1.648 1.00 90.62 83 PRO A O 1
ATOM 643 N N . GLU A 1 84 ? 2.117 10.308 -0.067 1.00 84.94 84 GLU A N 1
ATOM 644 C CA . GLU A 1 84 ? 2.137 11.510 -0.918 1.00 84.94 84 GLU A CA 1
ATOM 645 C C . GLU A 1 84 ? 3.561 11.946 -1.301 1.00 84.94 84 GLU A C 1
ATOM 647 O O . GLU A 1 84 ? 3.738 12.740 -2.226 1.00 84.94 84 GLU A O 1
ATOM 652 N N . GLN A 1 85 ? 4.568 11.468 -0.561 1.00 83.19 85 GLN A N 1
ATOM 653 C CA . GLN A 1 85 ? 5.987 11.734 -0.788 1.00 83.19 85 GLN A CA 1
ATOM 654 C C . GLN A 1 85 ? 6.776 10.414 -0.855 1.00 83.19 85 GLN A C 1
ATOM 656 O O . GLN A 1 85 ? 6.748 9.650 0.118 1.00 83.19 85 GLN A O 1
ATOM 661 N N . PRO A 1 86 ? 7.526 10.136 -1.941 1.00 83.56 86 PRO A N 1
ATOM 662 C CA . PRO A 1 86 ? 7.720 10.953 -3.156 1.00 83.56 86 PRO A CA 1
ATOM 663 C C . PRO A 1 86 ? 6.401 11.244 -3.892 1.00 83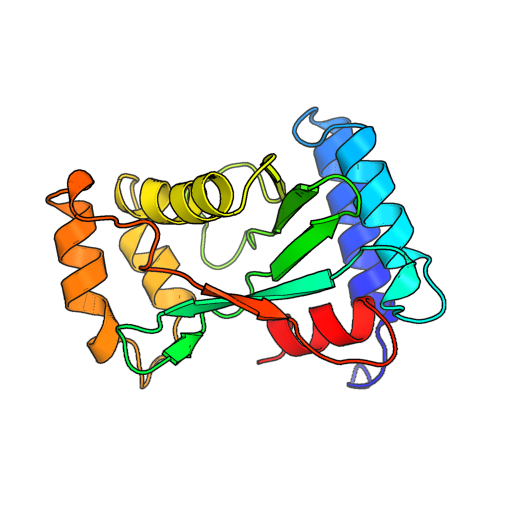.56 86 PRO A C 1
ATOM 665 O O . PRO A 1 86 ? 5.403 10.593 -3.612 1.00 83.56 86 PRO A O 1
ATOM 668 N N . ALA A 1 87 ? 6.372 12.247 -4.777 1.00 88.00 87 ALA A N 1
ATOM 669 C CA . ALA A 1 87 ? 5.136 12.721 -5.409 1.00 88.00 87 ALA A CA 1
ATOM 670 C C . ALA A 1 87 ? 4.413 11.590 -6.165 1.00 88.00 87 ALA A C 1
ATOM 672 O O . ALA A 1 87 ? 4.781 11.241 -7.287 1.00 88.00 87 ALA A O 1
ATOM 673 N N . ALA A 1 88 ? 3.393 11.006 -5.532 1.00 89.56 88 ALA A N 1
ATOM 674 C CA . ALA A 1 88 ? 2.673 9.871 -6.083 1.00 89.56 88 ALA A CA 1
ATOM 675 C C . ALA A 1 88 ? 1.822 10.294 -7.288 1.00 89.56 88 ALA A C 1
ATOM 677 O O . ALA A 1 88 ? 1.185 11.349 -7.254 1.00 89.56 88 ALA A O 1
ATOM 678 N N . PRO A 1 89 ? 1.720 9.469 -8.346 1.00 92.00 89 PRO A N 1
ATOM 679 C CA . PRO A 1 89 ? 0.903 9.781 -9.517 1.00 92.00 89 PRO A CA 1
ATOM 680 C C . PRO A 1 89 ? -0.590 9.466 -9.265 1.00 92.00 89 PRO A C 1
ATOM 682 O O . PRO A 1 89 ? -1.273 8.807 -10.060 1.00 92.00 89 PRO A O 1
ATOM 685 N N . THR A 1 90 ? -1.110 9.884 -8.112 1.00 90.94 90 THR A N 1
ATOM 686 C CA . THR A 1 90 ? -2.484 9.657 -7.650 1.00 90.94 90 THR A CA 1
ATOM 687 C C . THR A 1 90 ? -2.876 10.707 -6.610 1.00 90.94 90 THR A C 1
ATOM 689 O O . THR A 1 90 ? -2.054 11.112 -5.798 1.00 90.94 90 THR A O 1
ATOM 692 N N . ASP A 1 91 ? -4.151 11.102 -6.598 1.00 86.12 91 ASP A N 1
ATOM 693 C CA . ASP A 1 91 ? -4.713 12.001 -5.575 1.00 86.12 91 ASP A CA 1
ATOM 694 C C . ASP A 1 91 ? -5.252 11.240 -4.347 1.00 86.12 91 ASP A C 1
ATOM 696 O O . ASP A 1 91 ? -5.805 11.845 -3.422 1.00 86.12 91 ASP A O 1
ATOM 700 N N . ARG A 1 92 ? -5.161 9.902 -4.376 1.00 91.69 92 ARG A N 1
ATOM 701 C CA . ARG A 1 92 ? -5.617 8.988 -3.322 1.00 91.69 92 ARG A CA 1
ATOM 702 C C . ARG A 1 92 ? -4.424 8.385 -2.604 1.00 91.69 92 ARG A C 1
ATOM 704 O O . ARG A 1 92 ? -3.541 7.837 -3.255 1.00 91.69 92 ARG A O 1
ATOM 711 N N . ILE A 1 93 ? -4.470 8.412 -1.276 1.00 95.25 93 ILE A N 1
ATOM 712 C CA . ILE A 1 93 ? -3.469 7.753 -0.425 1.00 95.25 93 ILE A CA 1
ATOM 713 C C . ILE A 1 93 ? -3.931 6.374 0.044 1.00 95.25 93 ILE A C 1
ATOM 715 O O . ILE A 1 93 ? -3.100 5.551 0.399 1.00 95.25 93 ILE A O 1
ATOM 719 N N . PHE A 1 94 ? -5.239 6.094 0.025 1.00 97.62 94 PHE A N 1
ATOM 720 C CA . PHE A 1 94 ? -5.787 4.767 0.301 1.00 97.62 94 PHE A CA 1
ATOM 721 C C . PHE A 1 94 ? -6.479 4.209 -0.942 1.00 97.62 94 PHE A C 1
ATOM 723 O O . PHE A 1 94 ? -7.350 4.845 -1.535 1.00 97.62 94 PHE A O 1
ATOM 730 N N . HIS A 1 95 ? -6.084 3.001 -1.332 1.00 97.56 95 HIS A N 1
ATOM 731 C CA . HIS A 1 95 ? -6.646 2.272 -2.461 1.00 97.56 95 HIS A CA 1
ATOM 732 C C . HIS A 1 95 ? -7.292 0.974 -1.973 1.00 97.56 95 HIS A C 1
ATOM 734 O O . HIS A 1 95 ? -6.603 0.010 -1.629 1.00 97.56 95 HIS A O 1
ATOM 740 N N . GLU A 1 96 ? -8.622 0.957 -1.960 1.00 97.25 96 GLU A N 1
ATOM 741 C CA . GLU A 1 96 ? -9.437 -0.181 -1.532 1.00 97.25 96 GLU A CA 1
ATOM 742 C C . GLU A 1 96 ? -9.641 -1.179 -2.678 1.00 97.25 96 GLU A C 1
ATOM 744 O O . GLU A 1 96 ? -10.031 -0.810 -3.786 1.00 97.25 96 GLU A O 1
ATOM 749 N N . ASN A 1 97 ? -9.379 -2.455 -2.409 1.00 96.25 97 ASN A N 1
ATOM 750 C CA . ASN A 1 97 ? -9.480 -3.557 -3.357 1.00 96.25 97 ASN A CA 1
ATOM 751 C C . ASN A 1 97 ? -10.032 -4.816 -2.667 1.00 96.25 97 ASN A C 1
ATOM 753 O O . ASN A 1 97 ? -10.057 -4.916 -1.440 1.00 96.25 97 ASN A O 1
ATOM 757 N N . HIS A 1 98 ? -10.459 -5.795 -3.465 1.00 93.19 98 HIS A N 1
ATOM 758 C CA . HIS A 1 98 ? -11.035 -7.063 -2.982 1.00 93.19 98 HIS A CA 1
ATOM 759 C C . HIS A 1 98 ? -10.137 -8.279 -3.236 1.00 93.19 98 HIS A C 1
ATOM 761 O O . HIS A 1 98 ? -10.518 -9.409 -2.943 1.00 93.19 98 HIS A O 1
ATOM 767 N N . ASP A 1 99 ? -8.963 -8.059 -3.823 1.00 92.19 99 ASP A N 1
ATOM 768 C CA . ASP A 1 99 ? -7.987 -9.101 -4.094 1.00 92.19 99 ASP A CA 1
ATOM 769 C C . ASP A 1 99 ? -6.583 -8.501 -4.236 1.00 92.19 99 ASP A C 1
ATOM 771 O O . ASP A 1 99 ? -6.415 -7.323 -4.569 1.00 92.19 99 ASP A O 1
ATOM 775 N N . TRP A 1 100 ? -5.574 -9.335 -3.978 1.00 92.31 100 TRP A N 1
ATOM 776 C CA . TRP A 1 100 ? -4.164 -8.950 -4.050 1.00 92.31 100 TRP A CA 1
ATOM 777 C C . TRP A 1 100 ? -3.744 -8.502 -5.452 1.00 92.31 100 TRP A C 1
ATOM 779 O O . TRP A 1 100 ? -2.977 -7.551 -5.606 1.00 92.31 100 TRP A O 1
ATOM 789 N N . THR A 1 101 ? -4.264 -9.167 -6.481 1.00 91.56 101 THR A N 1
ATOM 790 C CA . THR A 1 101 ? -3.899 -8.913 -7.872 1.00 91.56 101 THR A CA 1
ATOM 791 C C . THR A 1 101 ? -4.244 -7.475 -8.268 1.00 91.56 101 THR A C 1
ATOM 793 O O . THR A 1 101 ? -3.387 -6.754 -8.780 1.00 91.56 101 THR A O 1
ATOM 796 N N . ARG A 1 102 ? -5.457 -7.003 -7.961 1.00 92.75 102 ARG A N 1
ATOM 797 C CA . ARG A 1 102 ? -5.880 -5.611 -8.182 1.00 92.75 102 ARG A CA 1
ATOM 798 C C . ARG A 1 102 ? -5.056 -4.623 -7.372 1.00 92.75 102 ARG A C 1
ATOM 800 O O . ARG A 1 102 ? -4.677 -3.586 -7.911 1.00 92.75 102 ARG A O 1
ATOM 807 N N . THR A 1 103 ? -4.735 -4.958 -6.124 1.00 94.31 103 THR A N 1
ATOM 808 C CA . THR A 1 103 ? -3.847 -4.140 -5.291 1.00 94.31 103 THR A CA 1
ATOM 809 C C . THR A 1 103 ? -2.482 -3.940 -5.952 1.00 94.31 103 THR A C 1
ATOM 811 O O . THR A 1 103 ? -2.007 -2.810 -6.026 1.00 94.31 103 THR A O 1
ATOM 814 N N . GLY A 1 104 ? -1.881 -4.999 -6.503 1.00 93.56 104 GLY A N 1
ATOM 815 C CA . GLY A 1 104 ? -0.631 -4.901 -7.261 1.00 93.56 104 GLY A CA 1
ATOM 816 C C . GLY A 1 104 ? -0.768 -4.072 -8.543 1.00 93.56 104 GLY A C 1
ATOM 817 O O . GLY A 1 104 ? 0.093 -3.245 -8.839 1.00 93.56 104 GLY A O 1
ATOM 818 N N . TYR A 1 105 ? -1.875 -4.220 -9.277 1.00 93.12 105 TYR A N 1
ATOM 819 C CA . TYR A 1 105 ? -2.130 -3.441 -10.495 1.00 93.12 105 TYR A CA 1
ATOM 820 C C . TYR A 1 105 ? -2.269 -1.930 -10.258 1.00 93.12 105 TYR A C 1
ATOM 822 O O . TYR A 1 105 ? -2.025 -1.165 -11.191 1.00 93.12 105 TYR A O 1
ATOM 830 N N . VAL A 1 106 ? -2.603 -1.473 -9.043 1.00 94.06 106 VAL A N 1
ATOM 831 C CA . VAL A 1 106 ? -2.553 -0.036 -8.712 1.00 94.06 106 VAL A CA 1
ATOM 832 C C . VAL A 1 106 ? -1.139 0.509 -8.926 1.00 94.06 106 VAL A C 1
ATOM 834 O O . VAL A 1 106 ? -0.981 1.529 -9.596 1.00 94.06 106 VAL A O 1
ATOM 837 N N . LEU A 1 107 ? -0.122 -0.199 -8.423 1.00 93.19 107 LEU A N 1
ATOM 838 C CA . LEU A 1 107 ? 1.282 0.193 -8.567 1.00 93.19 107 LEU A CA 1
ATOM 839 C C . LEU A 1 107 ? 1.754 0.065 -10.017 1.00 93.19 107 LEU A C 1
ATOM 841 O O . LEU A 1 107 ? 2.390 0.978 -10.534 1.00 93.19 107 LEU A O 1
ATOM 845 N N . GLY A 1 108 ? 1.372 -1.009 -10.714 1.00 92.25 108 GLY A N 1
ATOM 846 C CA . GLY A 1 108 ? 1.656 -1.139 -12.147 1.00 92.25 108 GLY A CA 1
ATOM 847 C C . GLY A 1 108 ? 1.058 -0.000 -12.977 1.00 92.25 108 GLY A C 1
ATOM 848 O O . GLY A 1 108 ? 1.697 0.518 -13.889 1.00 92.25 108 GLY A O 1
ATOM 849 N N . GLY A 1 109 ? -0.139 0.467 -12.611 1.00 92.69 109 GLY A N 1
ATOM 850 C CA . GLY A 1 109 ? -0.793 1.610 -13.243 1.00 92.69 109 GLY A CA 1
ATOM 851 C C . GLY A 1 109 ? -0.077 2.946 -13.025 1.00 92.69 109 GLY A C 1
ATOM 852 O O . GLY A 1 109 ? -0.302 3.879 -13.796 1.00 92.69 109 GLY A O 1
ATOM 853 N N . PHE A 1 110 ? 0.792 3.063 -12.016 1.00 94.56 110 PHE A N 1
ATOM 854 C CA . PHE A 1 110 ? 1.601 4.265 -11.809 1.00 94.56 110 PHE A CA 1
ATOM 855 C C . PHE A 1 110 ? 2.641 4.437 -12.910 1.00 94.56 110 PHE A C 1
ATOM 857 O O . PHE A 1 110 ? 2.797 5.547 -13.402 1.00 94.56 110 PHE A O 1
ATOM 864 N N . LEU A 1 111 ? 3.253 3.352 -13.389 1.00 93.88 111 LEU A N 1
ATOM 865 C CA . LEU A 1 111 ? 4.250 3.388 -14.469 1.00 93.88 111 LEU A CA 1
ATOM 866 C C . LEU A 1 111 ? 3.693 3.908 -15.805 1.00 93.88 111 LEU A C 1
ATOM 868 O O . LEU A 1 111 ? 4.450 4.373 -16.650 1.00 93.88 111 LEU A O 1
ATOM 872 N N . GLY A 1 112 ? 2.370 3.889 -15.990 1.00 90.56 112 GLY A N 1
ATOM 873 C CA . GLY A 1 112 ? 1.705 4.498 -17.147 1.00 90.56 112 GLY A CA 1
ATOM 874 C C . GLY A 1 112 ? 1.422 6.000 -17.012 1.00 90.56 112 GLY A C 1
ATOM 875 O O . GLY A 1 112 ? 0.820 6.584 -17.913 1.00 90.56 112 GLY A O 1
ATOM 876 N N . LYS A 1 113 ? 1.787 6.632 -15.891 1.00 92.88 113 LYS A N 1
ATOM 877 C CA . LYS A 1 113 ? 1.483 8.036 -15.583 1.00 92.88 113 LYS A CA 1
ATOM 878 C C . LYS A 1 113 ? 2.754 8.894 -15.529 1.00 92.88 113 LYS A C 1
ATOM 880 O O . LYS A 1 113 ? 3.828 8.377 -15.220 1.00 92.88 113 LYS A O 1
ATOM 885 N N . PRO A 1 114 ? 2.645 10.216 -15.769 1.00 92.06 114 PRO A N 1
ATOM 886 C CA . PRO A 1 114 ? 3.765 11.136 -15.577 1.00 92.06 114 PRO A CA 1
ATOM 887 C C . PRO A 1 114 ? 4.351 11.029 -14.163 1.00 92.06 114 PRO A C 1
ATOM 889 O O . PRO A 1 114 ? 3.596 11.037 -13.192 1.00 92.06 114 PRO A O 1
ATOM 892 N N . GLY A 1 115 ? 5.678 10.930 -14.053 1.00 92.19 115 GLY A N 1
ATOM 893 C CA . GLY A 1 115 ? 6.386 10.816 -12.771 1.00 92.19 115 GLY A CA 1
ATOM 894 C C . GLY A 1 115 ? 6.314 9.435 -12.104 1.00 92.19 115 GLY A C 1
ATOM 895 O O . GLY A 1 115 ? 6.862 9.248 -11.022 1.00 92.19 115 GLY A O 1
ATOM 896 N N . GLY A 1 116 ? 5.612 8.463 -12.696 1.00 94.38 116 GLY A N 1
ATOM 897 C CA . GLY A 1 116 ? 5.377 7.169 -12.057 1.00 94.38 116 GLY A CA 1
ATOM 898 C C . GLY A 1 116 ? 6.591 6.245 -12.001 1.00 94.38 116 GLY A C 1
ATOM 899 O O . GLY A 1 116 ? 6.706 5.458 -11.062 1.00 94.38 116 GLY A O 1
ATOM 900 N N . LEU A 1 117 ? 7.499 6.353 -12.976 1.00 95.56 117 LEU A N 1
ATOM 901 C CA . LEU A 1 117 ? 8.773 5.632 -12.968 1.00 95.56 117 LEU A CA 1
ATOM 902 C C . LEU A 1 117 ? 9.661 6.135 -11.834 1.00 95.56 117 LEU A C 1
ATOM 904 O O . LEU A 1 117 ? 10.136 5.342 -11.027 1.00 95.56 117 LEU A O 1
ATOM 908 N N . GLU A 1 118 ? 9.832 7.453 -11.756 1.00 95.38 118 GLU A N 1
ATOM 909 C CA . GLU A 1 118 ? 10.588 8.120 -10.703 1.00 95.38 118 GLU A CA 1
ATOM 910 C C . GLU A 1 118 ? 10.000 7.781 -9.332 1.00 95.38 118 GLU A C 1
ATOM 912 O O . GLU A 1 118 ? 10.733 7.376 -8.435 1.00 95.38 118 GLU A O 1
ATOM 917 N N . TYR A 1 119 ? 8.669 7.833 -9.207 1.00 95.75 119 TYR A N 1
ATOM 918 C CA . TYR A 1 119 ? 7.965 7.450 -7.989 1.00 95.75 119 TYR A CA 1
ATOM 919 C C . TYR A 1 119 ? 8.280 6.013 -7.553 1.00 95.75 119 TYR A C 1
ATOM 921 O O . TYR A 1 119 ? 8.698 5.816 -6.417 1.00 95.75 119 TYR A O 1
ATOM 929 N N . LEU A 1 120 ? 8.116 5.004 -8.424 1.00 95.38 120 LEU A N 1
ATOM 930 C CA . LEU A 1 120 ? 8.387 3.612 -8.036 1.00 95.38 120 LEU A CA 1
ATOM 931 C C . LEU A 1 120 ? 9.870 3.350 -7.752 1.00 95.38 120 LEU A C 1
ATOM 933 O O . LEU A 1 120 ? 10.177 2.576 -6.845 1.00 95.38 120 LEU A O 1
ATOM 937 N N . LEU A 1 121 ? 10.785 3.995 -8.481 1.00 95.75 121 LEU A N 1
ATOM 938 C CA . LEU A 1 121 ? 12.218 3.921 -8.187 1.00 95.75 121 LEU A CA 1
ATOM 939 C C . LEU A 1 121 ? 12.550 4.545 -6.831 1.00 95.75 121 LEU A C 1
ATOM 941 O O . LEU A 1 121 ? 13.401 4.019 -6.118 1.00 95.75 121 LEU A O 1
ATOM 945 N N . ASP A 1 122 ? 11.863 5.618 -6.443 1.00 95.44 122 ASP A N 1
ATOM 946 C CA . ASP A 1 122 ? 12.066 6.263 -5.148 1.00 95.44 122 ASP A CA 1
ATOM 947 C C . ASP A 1 122 ? 11.549 5.450 -3.956 1.00 95.44 122 ASP A C 1
ATOM 949 O O . ASP A 1 122 ? 11.987 5.680 -2.828 1.00 95.44 122 ASP A O 1
ATOM 953 N N . LEU A 1 123 ? 10.685 4.459 -4.191 1.00 94.00 123 LEU A N 1
ATOM 954 C CA . LEU A 1 123 ? 10.294 3.477 -3.175 1.00 94.00 123 LEU A CA 1
ATOM 955 C C . LEU A 1 123 ? 11.352 2.383 -2.989 1.00 94.00 123 LEU A C 1
ATOM 957 O O . LEU A 1 123 ? 11.284 1.632 -2.016 1.00 94.00 123 LEU A O 1
ATOM 961 N N . VAL A 1 124 ? 12.329 2.277 -3.890 1.00 94.62 124 VAL A N 1
ATOM 962 C CA . VAL A 1 124 ? 13.422 1.307 -3.803 1.00 94.62 124 VAL A CA 1
ATOM 963 C C . VAL A 1 124 ? 14.668 1.973 -3.231 1.00 94.62 124 VAL A C 1
ATOM 965 O O . VAL A 1 124 ? 15.023 3.102 -3.591 1.00 94.62 124 VAL A O 1
ATOM 968 N N . ASN A 1 125 ? 15.350 1.247 -2.340 1.00 92.75 125 ASN A N 1
ATOM 969 C CA . ASN A 1 125 ? 16.624 1.678 -1.772 1.00 92.75 125 ASN A CA 1
ATOM 970 C C . ASN A 1 125 ? 17.606 2.043 -2.888 1.00 92.75 125 ASN A C 1
ATOM 972 O O . ASN A 1 125 ? 17.715 1.325 -3.881 1.00 92.75 125 ASN A O 1
ATOM 976 N N . GLU A 1 126 ? 18.304 3.168 -2.731 1.00 93.31 126 GLU A N 1
ATOM 977 C CA . GLU A 1 126 ? 19.122 3.773 -3.789 1.00 93.31 126 GLU A CA 1
ATOM 978 C C . GLU A 1 126 ? 20.163 2.803 -4.369 1.00 93.31 126 GLU A C 1
ATOM 980 O O . GLU A 1 126 ? 20.319 2.722 -5.586 1.00 93.31 126 GLU A O 1
ATOM 985 N N . ASP A 1 127 ? 20.786 1.989 -3.515 1.00 94.25 127 ASP A N 1
ATOM 986 C CA . ASP A 1 127 ? 21.776 0.966 -3.866 1.00 94.25 127 ASP A CA 1
ATOM 987 C C . ASP A 1 127 ? 21.191 -0.251 -4.608 1.00 94.25 127 ASP A C 1
ATOM 989 O O . ASP A 1 127 ? 21.936 -1.080 -5.127 1.00 94.25 127 ASP A O 1
ATOM 993 N N . GLN A 1 128 ? 19.863 -0.369 -4.674 1.00 94.88 128 GLN A N 1
ATOM 994 C CA . GLN A 1 128 ? 19.144 -1.486 -5.291 1.00 94.88 128 GLN A CA 1
ATOM 995 C C . GLN A 1 128 ? 18.353 -1.083 -6.539 1.00 94.88 128 GLN A C 1
ATOM 997 O O . GLN A 1 128 ? 17.847 -1.961 -7.241 1.00 94.88 128 GLN A O 1
ATOM 1002 N N . ARG A 1 129 ? 18.243 0.215 -6.850 1.00 95.25 129 ARG A N 1
ATOM 1003 C CA . ARG A 1 129 ? 17.410 0.720 -7.959 1.00 95.25 129 ARG A CA 1
ATOM 1004 C C . ARG A 1 129 ? 17.780 0.113 -9.312 1.00 95.25 129 ARG A C 1
ATOM 1006 O O . ARG A 1 129 ? 16.890 -0.223 -10.089 1.00 95.25 129 ARG A O 1
ATOM 1013 N N . GLU A 1 130 ? 19.069 -0.112 -9.570 1.00 93.94 130 GLU A N 1
ATOM 1014 C CA . GLU A 1 130 ? 19.553 -0.728 -10.818 1.00 93.94 130 GLU A CA 1
ATOM 1015 C C . GLU A 1 130 ? 18.983 -2.136 -11.072 1.00 93.94 130 GLU A C 1
ATOM 1017 O O . GLU A 1 130 ? 18.898 -2.584 -12.209 1.00 93.94 130 GLU A O 1
ATOM 1022 N N . LEU A 1 131 ? 18.546 -2.835 -10.021 1.00 93.44 131 LEU A N 1
ATOM 1023 C CA . LEU A 1 131 ? 18.047 -4.210 -10.099 1.00 93.44 131 LEU A CA 1
ATOM 1024 C C . LEU A 1 131 ? 16.584 -4.301 -10.563 1.00 93.44 131 LEU A C 1
ATOM 1026 O O . LEU A 1 131 ? 16.104 -5.393 -10.884 1.00 93.44 131 LEU A O 1
ATOM 1030 N N . VAL A 1 132 ? 15.872 -3.172 -10.561 1.00 94.88 132 VAL A N 1
ATOM 1031 C CA . VAL A 1 132 ? 14.453 -3.064 -10.942 1.00 94.88 132 VAL A CA 1
ATOM 1032 C C . VAL A 1 132 ? 14.210 -2.044 -12.050 1.00 94.88 132 VAL A C 1
ATOM 1034 O O . VAL A 1 132 ? 13.151 -2.089 -12.670 1.00 94.88 132 VAL A O 1
ATOM 1037 N N . ALA A 1 133 ? 15.167 -1.146 -12.310 1.00 95.31 133 ALA A N 1
ATOM 1038 C CA . ALA A 1 133 ? 15.018 -0.050 -13.262 1.00 95.31 133 ALA A CA 1
ATOM 1039 C C . ALA A 1 133 ? 14.597 -0.535 -14.651 1.00 95.31 133 ALA A C 1
ATOM 1041 O O . ALA A 1 133 ? 13.551 -0.111 -15.136 1.00 95.31 133 ALA A O 1
ATOM 1042 N N . ASP A 1 134 ? 15.321 -1.499 -15.228 1.00 94.19 134 ASP A N 1
ATOM 1043 C CA . ASP A 1 134 ? 15.006 -2.047 -16.554 1.00 94.19 134 ASP A CA 1
ATOM 1044 C C . ASP A 1 134 ? 13.583 -2.616 -16.629 1.00 94.19 134 ASP A C 1
ATOM 1046 O O . ASP A 1 134 ? 12.892 -2.446 -17.632 1.00 94.19 134 ASP A O 1
ATOM 1050 N N . TYR A 1 135 ? 13.125 -3.265 -15.554 1.00 94.25 135 TYR A N 1
ATOM 1051 C CA . TYR A 1 135 ? 11.782 -3.833 -15.480 1.00 94.25 135 TYR A CA 1
ATOM 1052 C C . TYR A 1 135 ? 10.711 -2.743 -15.407 1.00 94.25 135 TYR A C 1
ATOM 1054 O O . TYR A 1 135 ? 9.741 -2.775 -16.165 1.00 94.25 135 TYR A O 1
ATOM 1062 N N . PHE A 1 136 ? 10.895 -1.740 -14.547 1.00 95.94 136 PHE A N 1
ATOM 1063 C CA . PHE A 1 136 ? 9.981 -0.603 -14.486 1.00 95.94 136 PHE A CA 1
ATOM 1064 C C . PHE A 1 136 ? 9.947 0.165 -15.812 1.00 95.94 136 PHE A C 1
ATOM 1066 O O . PHE A 1 136 ? 8.861 0.465 -16.303 1.00 95.94 136 PHE A O 1
ATOM 1073 N N . GLU A 1 137 ? 11.098 0.402 -16.443 1.00 95.50 137 GLU A N 1
ATOM 1074 C CA . GLU A 1 137 ? 11.199 1.011 -17.773 1.00 95.50 137 GLU A CA 1
ATOM 1075 C C . GLU A 1 137 ? 10.584 0.156 -18.887 1.00 95.50 137 GLU A C 1
ATOM 1077 O O . GLU A 1 137 ? 10.107 0.681 -19.893 1.00 95.50 137 GLU A O 1
ATOM 1082 N N . GLU A 1 138 ? 10.626 -1.171 -18.785 1.00 94.25 138 GLU A N 1
ATOM 1083 C CA . GLU A 1 138 ? 9.909 -2.038 -19.718 1.00 94.25 138 GLU A CA 1
ATOM 1084 C C . GLU A 1 138 ? 8.403 -1.817 -19.591 1.00 94.25 138 GLU A C 1
ATOM 1086 O O . GLU A 1 138 ? 7.731 -1.614 -20.598 1.00 94.25 138 GLU A O 1
ATOM 1091 N N . ILE A 1 139 ? 7.876 -1.781 -18.369 1.00 94.38 139 ILE A N 1
ATOM 1092 C CA . ILE A 1 139 ? 6.442 -1.609 -18.124 1.00 94.38 139 ILE A CA 1
ATOM 1093 C C . ILE A 1 139 ? 5.952 -0.221 -18.553 1.00 94.38 139 ILE A C 1
ATOM 1095 O O . ILE A 1 139 ? 4.840 -0.119 -19.074 1.00 94.38 139 ILE A O 1
ATOM 1099 N N . THR A 1 140 ? 6.755 0.843 -18.404 1.00 93.12 140 THR A N 1
ATOM 1100 C CA . THR A 1 140 ? 6.376 2.170 -18.935 1.00 93.12 140 THR A CA 1
ATOM 1101 C C . THR A 1 140 ? 6.173 2.136 -20.455 1.00 93.12 140 THR A C 1
ATOM 1103 O O . THR A 1 140 ? 5.305 2.833 -20.982 1.00 93.12 140 THR A O 1
ATOM 1106 N N . ARG A 1 141 ? 6.941 1.302 -21.172 1.00 92.12 141 ARG A N 1
ATOM 1107 C CA . ARG A 1 141 ? 6.841 1.105 -22.629 1.00 92.12 141 ARG A CA 1
ATOM 1108 C C . ARG A 1 141 ? 5.764 0.094 -23.017 1.00 92.12 141 ARG A C 1
ATOM 1110 O O . ARG A 1 141 ? 5.102 0.266 -24.040 1.00 92.12 141 ARG A O 1
ATOM 1117 N N . LEU A 1 142 ? 5.604 -0.960 -22.223 1.00 92.38 142 LEU A N 1
ATOM 1118 C CA . LEU A 1 142 ? 4.710 -2.083 -22.468 1.00 92.38 142 LEU A CA 1
ATOM 1119 C C . LEU A 1 142 ? 3.968 -2.462 -21.174 1.00 92.38 142 LEU A C 1
ATOM 1121 O O . LEU A 1 142 ? 4.349 -3.417 -20.496 1.00 92.38 142 LEU A O 1
ATOM 1125 N N . PRO A 1 143 ? 2.859 -1.775 -20.841 1.00 87.31 143 PRO A N 1
ATOM 1126 C CA . PRO A 1 143 ? 2.120 -2.032 -19.601 1.00 87.31 143 PRO A CA 1
ATOM 1127 C C . PRO A 1 143 ? 1.617 -3.474 -19.449 1.00 87.31 143 PRO A C 1
ATOM 1129 O O . PRO A 1 143 ? 1.427 -3.954 -18.335 1.00 87.31 143 PRO A O 1
ATOM 1132 N N . SER A 1 144 ? 1.429 -4.196 -20.560 1.00 87.44 144 SER A N 1
ATOM 1133 C CA . SER A 1 144 ? 1.051 -5.613 -20.549 1.00 87.44 144 SER A CA 1
ATOM 1134 C C . SER A 1 144 ? 2.145 -6.552 -20.027 1.00 87.44 144 SER A C 1
ATOM 1136 O O . SER A 1 144 ? 1.835 -7.706 -19.748 1.00 87.44 144 SER A O 1
ATOM 1138 N N . SER A 1 145 ? 3.397 -6.093 -19.896 1.00 88.94 145 SER A N 1
ATOM 1139 C CA . SER A 1 145 ? 4.476 -6.856 -19.250 1.00 88.94 145 SER A CA 1
ATOM 1140 C C . SER A 1 145 ? 4.317 -6.926 -17.726 1.00 88.94 145 SER A C 1
ATOM 1142 O O . SER A 1 145 ? 4.956 -7.764 -17.092 1.00 88.94 145 SER A O 1
ATOM 1144 N N . TRP A 1 146 ? 3.450 -6.097 -17.124 1.00 90.12 146 TRP A N 1
ATOM 1145 C CA . TRP A 1 146 ? 3.137 -6.204 -15.701 1.00 90.12 146 TRP A CA 1
ATOM 1146 C C . TRP A 1 146 ? 2.410 -7.519 -15.411 1.00 90.12 146 TRP A C 1
ATOM 1148 O O . TRP A 1 146 ? 1.244 -7.705 -15.779 1.00 90.12 146 TRP A O 1
ATOM 1158 N N . ASN A 1 147 ? 3.086 -8.423 -14.708 1.00 84.94 147 ASN A N 1
ATOM 1159 C CA . ASN A 1 147 ? 2.514 -9.697 -14.299 1.00 84.94 147 ASN A CA 1
ATOM 1160 C C . ASN A 1 147 ? 2.060 -9.663 -12.825 1.00 84.94 147 ASN A C 1
ATOM 1162 O O . ASN A 1 147 ? 2.516 -8.852 -12.020 1.00 84.94 147 ASN A O 1
ATOM 1166 N N . GLN A 1 148 ? 1.130 -10.549 -12.470 1.00 79.75 148 GLN A N 1
ATOM 1167 C CA . GLN A 1 148 ? 0.607 -10.654 -11.101 1.00 79.75 148 GLN A CA 1
ATOM 1168 C C . GLN A 1 148 ? 1.652 -11.158 -10.089 1.00 79.75 148 GLN A C 1
ATOM 1170 O O . GLN A 1 148 ? 1.530 -10.886 -8.899 1.00 79.75 148 GLN A O 1
ATOM 1175 N N . ASP A 1 149 ? 2.681 -11.859 -10.569 1.00 86.69 149 ASP A N 1
ATOM 1176 C CA . ASP A 1 149 ? 3.742 -12.454 -9.749 1.00 86.69 149 ASP A CA 1
ATOM 1177 C C . ASP A 1 149 ? 4.906 -11.474 -9.497 1.00 86.69 149 ASP A C 1
ATOM 1179 O O . ASP A 1 149 ? 5.856 -11.779 -8.775 1.00 86.69 149 ASP A O 1
ATOM 1183 N N . ALA A 1 150 ? 4.823 -10.263 -10.058 1.00 87.75 150 ALA A N 1
ATOM 1184 C CA . ALA A 1 150 ? 5.823 -9.211 -9.932 1.00 87.75 150 ALA A CA 1
ATOM 1185 C C . ALA A 1 150 ? 5.934 -8.733 -8.490 1.00 87.75 150 ALA A C 1
ATOM 1187 O O . ALA A 1 150 ? 6.990 -8.254 -8.078 1.00 87.75 150 ALA A O 1
ATOM 1188 N N . LEU A 1 151 ? 4.834 -8.865 -7.743 1.00 94.19 151 LEU A N 1
ATOM 1189 C CA . LEU A 1 151 ? 4.702 -8.441 -6.367 1.00 94.19 151 LEU A CA 1
ATOM 1190 C C . LEU A 1 151 ? 4.114 -9.557 -5.506 1.00 94.19 151 LEU A C 1
ATOM 1192 O O . LEU A 1 151 ? 3.023 -10.069 -5.758 1.00 94.19 151 LEU A O 1
ATOM 1196 N N . ALA A 1 152 ? 4.808 -9.858 -4.419 1.00 95.25 152 ALA A N 1
ATOM 1197 C CA . ALA A 1 152 ? 4.338 -10.720 -3.352 1.00 95.25 152 ALA A CA 1
ATOM 1198 C C . ALA A 1 152 ? 3.963 -9.882 -2.124 1.00 95.25 152 ALA A C 1
ATOM 1200 O O . ALA A 1 152 ? 4.667 -8.936 -1.761 1.00 95.25 152 ALA A O 1
ATOM 1201 N N . PHE A 1 153 ? 2.861 -10.258 -1.476 1.00 95.50 153 PHE A N 1
ATOM 1202 C CA . PHE A 1 153 ? 2.494 -9.737 -0.166 1.00 95.50 153 PHE A CA 1
ATOM 1203 C C . PHE A 1 153 ? 3.350 -10.429 0.890 1.00 95.50 153 PHE A C 1
ATOM 1205 O O . PHE A 1 153 ? 3.256 -11.647 1.057 1.00 95.50 153 PHE A O 1
ATOM 1212 N N . GLN A 1 154 ? 4.163 -9.662 1.611 1.00 96.06 154 GLN A N 1
ATOM 1213 C CA . GLN A 1 154 ? 4.931 -10.175 2.739 1.00 96.06 154 GLN A CA 1
ATOM 1214 C C . GLN A 1 154 ? 4.388 -9.584 4.045 1.00 96.06 154 GLN A C 1
ATOM 1216 O O . GLN A 1 154 ? 4.582 -8.388 4.277 1.00 96.06 154 GLN A O 1
ATOM 1221 N N . PRO A 1 155 ? 3.730 -10.389 4.903 1.00 95.31 155 PRO A N 1
ATOM 1222 C CA . PRO A 1 155 ? 3.328 -9.948 6.232 1.00 95.31 155 PRO A CA 1
ATOM 1223 C C . PRO A 1 155 ? 4.534 -9.509 7.064 1.00 95.31 155 PRO A C 1
ATOM 1225 O O . PRO A 1 155 ? 5.606 -10.115 6.990 1.00 95.31 155 PRO A O 1
ATOM 1228 N N . VAL A 1 156 ? 4.340 -8.481 7.882 1.00 94.31 156 VAL A N 1
ATOM 1229 C CA . VAL A 1 156 ? 5.349 -7.967 8.811 1.00 94.31 156 VAL A CA 1
ATOM 1230 C C . VAL A 1 156 ? 4.929 -8.320 10.230 1.00 94.31 156 VAL A C 1
ATOM 1232 O O . VAL A 1 156 ? 3.800 -8.070 10.632 1.00 94.31 156 VAL A O 1
ATOM 1235 N N . SER A 1 157 ? 5.840 -8.912 10.999 1.00 91.12 157 SER A N 1
ATOM 1236 C CA . SER A 1 157 ? 5.602 -9.243 12.406 1.00 91.12 157 SER A CA 1
ATOM 1237 C C . SER A 1 157 ? 5.769 -8.019 13.309 1.00 91.12 157 SER A C 1
ATOM 1239 O O . SER A 1 157 ? 6.605 -7.155 13.051 1.00 91.12 157 SER A O 1
ATOM 1241 N N . GLY A 1 158 ? 5.003 -7.963 14.396 1.00 87.75 158 GLY A N 1
ATOM 1242 C CA . GLY A 1 158 ? 5.079 -6.902 15.400 1.00 87.75 158 GLY A CA 1
ATOM 1243 C C . GLY A 1 158 ? 3.982 -7.053 16.449 1.00 87.75 158 GLY A C 1
ATOM 1244 O O . GLY A 1 158 ? 2.957 -7.666 16.162 1.00 87.75 158 GLY A O 1
ATOM 1245 N N . GLU A 1 159 ? 4.201 -6.491 17.640 1.00 90.69 159 GLU A N 1
ATOM 1246 C CA . GLU A 1 159 ? 3.288 -6.610 18.792 1.00 90.69 159 GLU A CA 1
ATOM 1247 C C . GLU A 1 159 ? 1.910 -5.994 18.525 1.00 90.69 159 GLU A C 1
ATOM 1249 O O . GLU A 1 159 ? 0.891 -6.512 18.964 1.00 90.69 159 GLU A O 1
ATOM 1254 N N . THR A 1 160 ? 1.872 -4.895 17.770 1.00 94.38 160 THR A N 1
ATOM 1255 C CA . THR A 1 160 ? 0.637 -4.238 17.330 1.00 94.38 160 THR A CA 1
ATOM 1256 C C . THR A 1 160 ? 0.705 -3.987 15.831 1.00 94.38 160 THR A C 1
ATOM 1258 O O . THR A 1 160 ? 1.796 -3.888 15.261 1.00 94.38 160 THR A O 1
ATOM 1261 N N . TYR A 1 161 ? -0.443 -3.810 15.177 1.00 96.19 161 TYR A N 1
ATOM 1262 C CA . TYR A 1 161 ? -0.452 -3.440 13.760 1.00 96.19 161 TYR A CA 1
ATOM 1263 C C . TYR A 1 161 ? 0.251 -2.101 13.502 1.00 96.19 161 TYR A C 1
ATOM 1265 O O . TYR A 1 161 ? 0.892 -1.927 12.467 1.00 96.19 161 TYR A O 1
ATOM 1273 N N . LEU A 1 162 ? 0.212 -1.169 14.460 1.00 95.2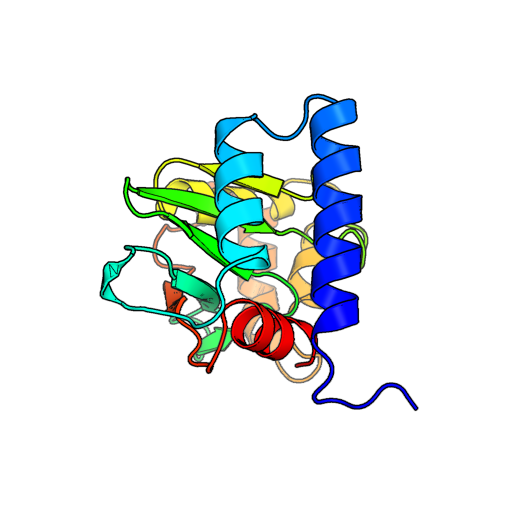5 162 LEU A N 1
ATOM 1274 C CA . LEU A 1 162 ? 0.936 0.097 14.350 1.00 95.25 162 LEU A CA 1
ATOM 1275 C C . LEU A 1 162 ? 2.457 -0.105 14.374 1.00 95.25 162 LEU A C 1
ATOM 1277 O O . LEU A 1 162 ? 3.151 0.541 13.593 1.00 95.25 162 LEU A O 1
ATOM 1281 N N . HIS A 1 163 ? 2.980 -1.034 15.184 1.00 94.06 163 HIS A N 1
ATOM 1282 C CA . HIS A 1 163 ? 4.401 -1.409 15.138 1.00 94.06 163 HIS A CA 1
ATOM 1283 C C . HIS A 1 163 ? 4.784 -2.050 13.795 1.00 94.06 163 HIS A C 1
ATOM 1285 O O . HIS A 1 163 ? 5.874 -1.798 13.272 1.00 94.06 163 HIS A O 1
ATOM 1291 N N . GLN A 1 164 ? 3.889 -2.847 13.204 1.00 95.06 164 GLN A N 1
ATOM 1292 C CA . GLN A 1 164 ? 4.105 -3.441 11.880 1.00 95.06 164 GLN A CA 1
ATOM 1293 C C . GLN A 1 164 ? 4.186 -2.353 10.798 1.00 95.06 164 GLN A C 1
ATOM 1295 O O . GLN A 1 164 ? 5.151 -2.322 10.037 1.00 95.06 164 GLN A O 1
ATOM 1300 N N . ILE A 1 165 ? 3.241 -1.403 10.780 1.00 95.38 165 ILE A N 1
ATOM 1301 C CA . ILE A 1 165 ? 3.264 -0.242 9.870 1.00 95.38 165 ILE A CA 1
ATOM 1302 C C . ILE A 1 165 ? 4.533 0.586 10.089 1.00 95.38 165 ILE A C 1
ATOM 1304 O O . ILE A 1 165 ? 5.230 0.919 9.132 1.00 95.38 165 ILE A O 1
ATOM 1308 N N . GLN A 1 166 ? 4.871 0.875 11.347 1.00 92.44 166 GLN A N 1
ATOM 1309 C CA . GLN A 1 166 ? 6.067 1.623 11.719 1.00 92.44 166 GLN A CA 1
ATOM 1310 C C . GLN A 1 166 ? 7.343 0.974 11.161 1.00 92.44 166 GLN A C 1
ATOM 1312 O O . GLN A 1 166 ? 8.204 1.669 10.625 1.00 92.44 166 GLN A O 1
ATOM 1317 N N . THR A 1 167 ? 7.445 -0.354 11.242 1.00 91.44 167 THR A N 1
ATOM 1318 C CA . THR A 1 167 ? 8.578 -1.123 10.707 1.00 91.44 167 THR A CA 1
ATOM 1319 C C . THR A 1 167 ? 8.721 -0.963 9.193 1.00 91.44 167 THR A C 1
ATOM 1321 O O . THR A 1 167 ? 9.844 -0.941 8.694 1.00 91.44 167 THR A O 1
ATOM 1324 N N . ILE A 1 168 ? 7.609 -0.824 8.467 1.00 92.06 168 ILE A N 1
ATOM 1325 C CA . ILE A 1 168 ? 7.603 -0.638 7.011 1.00 92.06 168 ILE A CA 1
ATOM 1326 C C . ILE A 1 168 ? 7.997 0.794 6.633 1.00 92.06 168 ILE A C 1
ATOM 1328 O O . ILE A 1 168 ? 8.773 0.991 5.703 1.00 92.06 168 ILE A O 1
ATOM 1332 N N . VAL A 1 169 ? 7.478 1.802 7.341 1.00 87.62 169 VAL A N 1
ATOM 1333 C CA . VAL A 1 169 ? 7.694 3.216 6.974 1.00 87.62 169 VAL A CA 1
ATOM 1334 C C . VAL A 1 169 ? 9.007 3.806 7.501 1.00 87.62 169 VAL A C 1
ATOM 1336 O O . VAL A 1 169 ? 9.437 4.842 7.000 1.00 87.62 169 VAL A O 1
ATOM 1339 N N . LYS A 1 170 ? 9.632 3.193 8.520 1.00 74.06 170 LYS A N 1
ATOM 1340 C CA . LYS A 1 170 ? 10.931 3.625 9.081 1.00 74.06 170 LYS A CA 1
ATOM 1341 C C . LYS A 1 170 ? 12.154 3.005 8.401 1.00 74.06 170 LYS A C 1
ATOM 1343 O O . LYS A 1 170 ? 13.265 3.443 8.695 1.00 74.06 170 LYS A O 1
ATOM 1348 N N . ARG A 1 171 ? 11.965 1.969 7.585 1.00 54.09 171 ARG A N 1
ATOM 1349 C CA . ARG A 1 171 ? 13.024 1.392 6.748 1.00 54.09 171 ARG A CA 1
ATOM 1350 C C . ARG A 1 171 ? 13.194 2.225 5.489 1.00 54.09 171 ARG A C 1
ATOM 1352 O O . ARG A 1 171 ? 14.367 2.403 5.111 1.00 54.09 171 ARG A O 1
#

InterPro domains:
  IPR046673 Dermonecrotic toxin, N-terminal domain [PF20178] (16-88)

Sequence (171 aa):
MTDSTDVDYIRDDLNKMVADQVSRGLLSEDGANLIQRVINAPEASDDDGISIGQFVMPHHKGITLSRLFVIRGPVGQYILYVPEQPAAPTDRIFHENHDWTRTGYVLGGFLGKPGGLEYLLDLVNEDQRELVADYFEEITRLPSSWNQDALAFQPVSGETYLHQIQTIVKR

Radius of gyration: 15.71 Å; chains: 1; bounding box: 39×29×44 Å

Secondary structure (DSSP, 8-state):
---TT--HHHHHHHHHHHHHHHHTT-S-HHHHHHHHHHHH-SS--TTTT-EEEEEEETTTTTEEEEEEEEEE-TTS-EEEE--STTT-SSS-SEEEESSHHHHHHHHHHHTTSTTHHHHHHHTS-GGGTHHHHHHHHHHHH-GGG--GGG-EEEE---SSHHHHHHHHH--

Organism: NCBI:txid1958950